Protein AF-A0A1F9ZLN5-F1 (afdb_monomer_lite)

Secondary structure (DSSP, 8-state):
--PPPPHHHHHHTTEE-B-HHHHHHHHHHHHHHHTSHHHHHHHTT---SS-TTHHHHHHHTTSSPEEHHHHHHHHHHHT--HHHHHTTB--GGG--HHHHHHHHHHTT-GGG--------

Foldseek 3Di:
DDDDDPPVVVQVVQFFQFQQQVQLVLLVLLCVVLVHLQSSLVQLPQDDPPCSNPVVLCNLQLVGTDRNSSLCSSCVVNVHDVVVRCVRTDDSVNRDLVSNCVSCVVSVNNVSRDDPPPPD

pLDDT: mean 88.35, std 17.62, range [33.0, 98.62]

Structure (mmCIF, N/CA/C/O backbone):
data_AF-A0A1F9ZLN5-F1
#
_entry.id   AF-A0A1F9ZLN5-F1
#
loop_
_atom_site.group_PDB
_atom_site.id
_atom_site.type_symbol
_atom_site.label_atom_id
_atom_site.label_alt_id
_atom_site.label_comp_id
_atom_site.label_asym_id
_atom_site.label_entity_id
_atom_site.label_seq_id
_atom_site.pdbx_PDB_ins_code
_atom_site.Cartn_x
_atom_site.Cartn_y
_atom_site.Cartn_z
_atom_site.occupancy
_atom_site.B_iso_or_equiv
_atom_site.auth_seq_id
_atom_site.auth_comp_id
_atom_site.auth_asym_id
_atom_site.auth_atom_id
_atom_site.pdbx_PDB_model_num
ATOM 1 N N . MET A 1 1 ? -6.169 -30.474 21.266 1.00 33.00 1 MET A N 1
ATOM 2 C CA . MET A 1 1 ? -4.753 -30.076 21.428 1.00 33.00 1 MET A CA 1
ATOM 3 C C . MET A 1 1 ? -4.156 -29.900 20.038 1.00 33.00 1 MET A C 1
ATOM 5 O O . MET A 1 1 ? -3.920 -30.896 19.371 1.00 33.00 1 MET A O 1
ATOM 9 N N . TYR A 1 2 ? -4.015 -28.665 19.550 1.00 37.28 2 TYR A N 1
ATOM 10 C CA . TYR A 1 2 ? -3.407 -28.403 18.240 1.00 37.28 2 TYR A CA 1
ATOM 11 C C . TYR A 1 2 ? -1.912 -28.148 18.433 1.00 37.28 2 TYR A C 1
ATOM 13 O O . TYR A 1 2 ? -1.519 -27.127 18.996 1.00 37.28 2 TYR A O 1
ATOM 21 N N . TYR A 1 3 ? -1.096 -29.112 18.009 1.00 44.56 3 TYR A N 1
ATOM 22 C CA . TYR A 1 3 ? 0.359 -29.006 18.003 1.00 44.56 3 TYR A CA 1
ATOM 23 C C . TYR A 1 3 ? 0.803 -27.837 17.118 1.00 44.56 3 TYR A C 1
ATOM 25 O O . TYR A 1 3 ? 0.334 -27.665 15.991 1.00 44.56 3 TYR A O 1
ATOM 33 N N . GLY A 1 4 ? 1.691 -27.013 17.674 1.00 51.41 4 GLY A N 1
ATOM 34 C CA . GLY A 1 4 ? 2.136 -25.754 17.100 1.00 51.41 4 GLY A CA 1
ATOM 35 C C . GLY A 1 4 ? 2.745 -25.905 15.711 1.00 51.41 4 GLY A C 1
ATOM 36 O O . GLY A 1 4 ? 3.830 -26.460 15.548 1.00 51.41 4 GLY A O 1
ATOM 37 N N . ARG A 1 5 ? 2.101 -25.284 14.716 1.00 44.72 5 ARG A N 1
ATOM 38 C CA . ARG A 1 5 ? 2.847 -24.762 13.568 1.00 44.72 5 ARG A CA 1
ATOM 39 C C . ARG A 1 5 ? 3.869 -23.756 14.109 1.00 44.72 5 ARG A C 1
ATOM 41 O O . ARG A 1 5 ? 3.489 -22.902 14.914 1.00 44.72 5 ARG A O 1
ATOM 48 N N . PRO A 1 6 ? 5.137 -23.796 13.671 1.00 48.94 6 PRO A N 1
ATOM 49 C CA . PRO A 1 6 ? 6.101 -22.776 14.056 1.00 48.94 6 PRO A CA 1
ATOM 50 C C . PRO A 1 6 ? 5.529 -21.393 13.715 1.00 48.94 6 PRO A C 1
ATOM 52 O O . PRO A 1 6 ? 5.024 -21.182 12.612 1.00 48.94 6 PRO A O 1
ATOM 55 N N . PHE A 1 7 ? 5.604 -20.446 14.655 1.00 50.69 7 PHE A N 1
ATOM 56 C CA . PHE A 1 7 ? 5.035 -19.088 14.554 1.00 50.69 7 PHE A CA 1
ATOM 57 C C . PHE A 1 7 ? 5.365 -18.372 13.225 1.00 50.69 7 PHE A C 1
ATOM 59 O O . PHE A 1 7 ? 4.597 -17.543 12.736 1.00 50.69 7 PHE A O 1
ATOM 66 N N . ARG A 1 8 ? 6.494 -18.724 12.592 1.00 45.75 8 ARG A N 1
ATOM 67 C CA . ARG A 1 8 ? 6.895 -18.249 11.258 1.00 45.75 8 ARG A CA 1
ATOM 68 C C . ARG A 1 8 ? 6.020 -18.778 10.112 1.00 45.75 8 ARG A C 1
ATOM 70 O O . ARG A 1 8 ? 5.687 -17.990 9.234 1.00 45.75 8 ARG A O 1
ATOM 77 N N . ALA A 1 9 ? 5.618 -20.050 10.131 1.00 43.81 9 ALA A N 1
ATOM 78 C CA . ALA A 1 9 ? 4.760 -20.651 9.104 1.00 43.81 9 ALA A CA 1
ATOM 79 C C . ALA A 1 9 ? 3.318 -20.118 9.185 1.00 43.81 9 ALA A C 1
ATOM 81 O O . ALA A 1 9 ? 2.708 -19.825 8.164 1.00 43.81 9 ALA A O 1
ATOM 82 N N . TYR A 1 10 ? 2.799 -19.884 10.398 1.00 47.47 10 TYR A N 1
ATOM 83 C CA . TYR A 1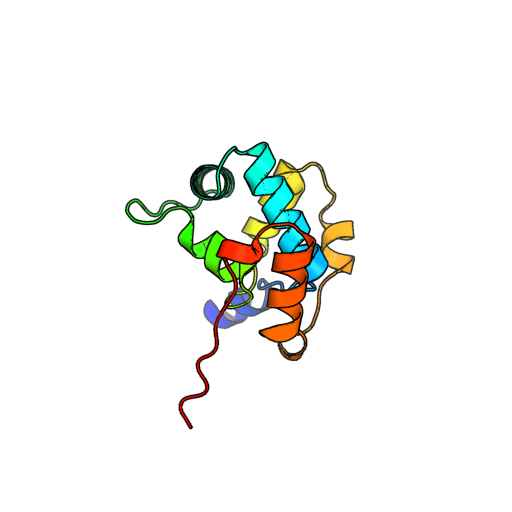 10 ? 1.469 -19.284 10.596 1.00 47.47 10 TYR A CA 1
ATOM 84 C C . TYR A 1 10 ? 1.399 -17.818 10.121 1.00 47.47 10 TYR A C 1
ATOM 86 O O . TYR A 1 10 ? 0.378 -17.362 9.615 1.00 47.47 10 TYR A O 1
ATOM 94 N N . ASN A 1 11 ? 2.503 -17.069 10.241 1.00 51.22 11 ASN A N 1
ATOM 95 C CA . ASN A 1 11 ? 2.601 -15.694 9.739 1.00 51.22 11 ASN A CA 1
ATOM 96 C C . ASN A 1 11 ? 2.836 -15.600 8.222 1.00 51.22 11 ASN A C 1
ATOM 98 O O . ASN A 1 11 ? 2.528 -14.562 7.638 1.00 51.22 11 ASN A O 1
ATOM 102 N N . GLN A 1 12 ? 3.387 -16.634 7.576 1.00 51.47 12 GLN A N 1
ATOM 103 C CA . GLN A 1 12 ? 3.554 -16.664 6.116 1.00 51.47 12 GLN A CA 1
ATOM 104 C C . GLN A 1 12 ? 2.205 -16.749 5.392 1.00 51.47 12 GLN A C 1
ATOM 106 O O . GLN A 1 12 ? 2.010 -16.015 4.427 1.00 51.47 12 GLN A O 1
ATOM 111 N N . ASP A 1 13 ? 1.246 -17.514 5.923 1.00 57.75 13 ASP A N 1
ATOM 112 C CA . ASP A 1 13 ? -0.120 -17.612 5.376 1.00 57.75 13 ASP A CA 1
ATOM 113 C C . ASP A 1 13 ? -0.928 -16.303 5.496 1.00 57.75 13 ASP A C 1
ATOM 115 O O . ASP A 1 13 ? -1.956 -16.134 4.841 1.00 57.75 13 ASP A O 1
ATOM 119 N N . ARG A 1 14 ? -0.449 -15.338 6.294 1.00 80.88 14 ARG A N 1
ATOM 120 C CA . ARG A 1 14 ? -1.067 -14.012 6.482 1.00 80.88 14 ARG A CA 1
ATOM 121 C C . ARG A 1 14 ? -0.347 -12.905 5.707 1.00 80.88 14 ARG A C 1
ATOM 123 O O . ARG A 1 14 ? -0.582 -11.729 5.976 1.00 80.88 14 ARG A O 1
ATOM 130 N N . ARG A 1 15 ? 0.556 -13.243 4.780 1.00 91.69 15 ARG A N 1
ATOM 131 C CA . ARG A 1 15 ? 1.208 -12.271 3.891 1.00 91.69 15 ARG A CA 1
ATOM 132 C C . ARG A 1 15 ? 0.450 -12.173 2.575 1.00 91.69 15 ARG A C 1
ATOM 134 O O . ARG A 1 15 ? 0.220 -13.178 1.910 1.00 91.69 15 ARG A O 1
ATOM 141 N N . VAL A 1 16 ? 0.091 -10.954 2.193 1.00 96.12 16 VAL A N 1
ATOM 142 C CA . VAL A 1 16 ? -0.704 -10.684 0.994 1.00 96.12 16 VAL A CA 1
ATOM 143 C C . VAL A 1 16 ? 0.110 -9.853 0.017 1.00 96.12 16 VAL A C 1
ATOM 145 O O . VAL A 1 16 ? 0.534 -8.737 0.322 1.00 96.12 16 VAL A O 1
ATOM 148 N N . TRP A 1 17 ? 0.319 -10.412 -1.170 1.00 97.50 17 TRP A N 1
ATOM 149 C CA . TRP A 1 17 ? 0.782 -9.671 -2.333 1.00 97.50 17 TRP A CA 1
ATOM 150 C C . TRP A 1 17 ? -0.431 -9.192 -3.117 1.00 97.50 17 TRP A C 1
ATOM 152 O O . TRP A 1 17 ? -1.341 -9.975 -3.379 1.00 97.50 17 TRP A O 1
ATOM 162 N N . LEU A 1 18 ? -0.425 -7.915 -3.481 1.00 98.12 18 LEU A N 1
ATOM 163 C CA . LEU A 1 18 ? -1.425 -7.305 -4.351 1.00 98.12 18 LEU A CA 1
ATOM 164 C C . LEU A 1 18 ? -0.769 -6.914 -5.671 1.00 98.12 18 LEU A C 1
ATOM 166 O O . LEU A 1 18 ? 0.413 -6.547 -5.680 1.00 98.12 18 LEU A O 1
ATOM 170 N N . GLU A 1 19 ? -1.537 -6.976 -6.756 1.00 98.44 19 GLU A N 1
ATOM 171 C CA . GLU A 1 19 ? -1.116 -6.501 -8.076 1.00 98.44 19 GLU A CA 1
ATOM 172 C C . GLU A 1 19 ? -0.514 -5.094 -8.008 1.00 98.44 19 GLU A C 1
ATOM 174 O O . GLU A 1 19 ? -1.017 -4.229 -7.293 1.00 98.44 19 GLU A O 1
ATOM 179 N N . SER A 1 20 ? 0.575 -4.853 -8.747 1.00 98.12 20 SER A N 1
ATOM 180 C CA . SER A 1 20 ? 1.376 -3.631 -8.595 1.00 98.12 20 SER A CA 1
ATOM 181 C C . SER A 1 20 ? 0.568 -2.345 -8.777 1.00 98.12 20 SER A C 1
ATOM 183 O O . SER A 1 20 ? 0.731 -1.427 -7.978 1.00 98.12 20 SER A O 1
ATOM 185 N N . THR A 1 21 ? -0.305 -2.270 -9.786 1.00 98.19 21 THR A N 1
ATOM 186 C CA . THR A 1 21 ? -1.130 -1.076 -10.035 1.00 98.19 21 THR A CA 1
ATOM 187 C C . THR A 1 21 ? -2.076 -0.807 -8.871 1.00 98.19 21 THR A C 1
ATOM 189 O O . THR A 1 21 ? -1.997 0.261 -8.271 1.00 98.19 21 THR A O 1
ATOM 192 N N . PHE A 1 22 ? -2.879 -1.801 -8.484 1.00 98.50 22 PHE A N 1
ATOM 193 C CA . PHE A 1 22 ? -3.828 -1.664 -7.381 1.00 98.50 22 PHE A CA 1
ATOM 194 C C . PHE A 1 22 ? -3.131 -1.401 -6.039 1.00 98.50 22 PHE A C 1
ATOM 196 O O . PHE A 1 22 ? -3.554 -0.549 -5.268 1.00 98.50 22 PHE A O 1
ATOM 203 N N . ARG A 1 23 ? -2.008 -2.075 -5.763 1.00 98.44 23 ARG A N 1
ATOM 204 C CA . ARG A 1 23 ? -1.197 -1.835 -4.560 1.00 98.44 23 ARG A CA 1
ATOM 205 C C . ARG A 1 23 ? -0.738 -0.383 -4.459 1.00 98.44 23 ARG A C 1
ATOM 207 O O . ARG A 1 23 ? -0.794 0.201 -3.379 1.00 98.44 23 ARG A O 1
ATOM 214 N N . VAL A 1 24 ? -0.202 0.155 -5.554 1.00 98.56 24 VAL A N 1
ATOM 215 C CA . VAL A 1 24 ? 0.317 1.525 -5.599 1.00 98.56 24 VAL A CA 1
ATOM 216 C C . VAL A 1 24 ? -0.819 2.524 -5.407 1.00 98.56 24 VAL A C 1
ATOM 218 O O . VAL A 1 24 ? -0.662 3.447 -4.613 1.00 98.56 24 VAL A O 1
ATOM 221 N N . GLU A 1 25 ? -1.951 2.310 -6.072 1.00 98.56 25 GLU A N 1
ATOM 222 C CA . GLU A 1 25 ? -3.163 3.120 -5.926 1.00 98.56 25 GLU A CA 1
ATOM 223 C C . GLU A 1 25 ? -3.693 3.109 -4.487 1.00 98.56 25 GLU A C 1
ATOM 225 O O . GLU A 1 25 ? -3.762 4.155 -3.852 1.00 98.56 25 GLU A O 1
ATOM 230 N N . LEU A 1 26 ? -3.922 1.926 -3.912 1.00 98.56 26 LEU A N 1
ATOM 231 C CA . LEU A 1 26 ? -4.429 1.770 -2.548 1.00 98.56 26 LEU A CA 1
ATOM 232 C C . LEU A 1 26 ? -3.536 2.471 -1.509 1.00 98.56 26 LEU A C 1
ATOM 234 O O . LEU A 1 26 ? -4.018 3.114 -0.576 1.00 98.56 26 LEU A O 1
ATOM 238 N N . ILE A 1 27 ? -2.211 2.355 -1.651 1.00 98.56 27 ILE A N 1
ATOM 239 C CA . ILE A 1 27 ? -1.273 3.034 -0.748 1.00 98.56 27 ILE A CA 1
ATOM 240 C C . ILE A 1 27 ? -1.261 4.543 -1.003 1.00 98.56 27 ILE A C 1
ATOM 242 O O . ILE A 1 27 ? -1.172 5.300 -0.037 1.00 98.56 27 ILE A O 1
ATOM 246 N N . LYS A 1 28 ? -1.344 4.991 -2.262 1.00 98.62 28 LYS A N 1
ATOM 247 C CA . LYS A 1 28 ? -1.438 6.414 -2.609 1.00 98.62 28 LYS A CA 1
ATOM 248 C C . LYS A 1 28 ? -2.653 7.048 -1.941 1.00 98.62 28 LYS A C 1
ATOM 250 O O . LYS A 1 28 ? -2.479 8.042 -1.244 1.00 98.62 28 LYS A O 1
ATOM 255 N N . ASP A 1 29 ? -3.822 6.434 -2.059 1.00 98.62 29 ASP A N 1
ATOM 256 C CA . ASP A 1 29 ? -5.056 6.943 -1.457 1.00 98.62 29 ASP A CA 1
ATOM 257 C C . ASP A 1 29 ? -4.933 7.007 0.073 1.00 98.62 29 ASP A C 1
ATOM 259 O O . ASP A 1 29 ? -5.322 7.989 0.708 1.00 98.62 29 ASP A O 1
ATOM 263 N N . GLY A 1 30 ? -4.286 6.003 0.679 1.00 98.56 30 GLY A N 1
ATOM 264 C CA . GLY A 1 30 ? -3.933 6.029 2.099 1.00 98.56 30 GLY A CA 1
ATOM 265 C C . GLY A 1 30 ? -3.003 7.189 2.470 1.00 98.56 30 GLY A C 1
ATOM 266 O O . GLY A 1 30 ? -3.199 7.836 3.500 1.00 98.56 30 GLY A O 1
ATOM 267 N N . ILE A 1 31 ? -1.982 7.463 1.651 1.00 98.50 31 ILE A N 1
ATOM 268 C CA . ILE A 1 31 ? -1.030 8.562 1.864 1.00 98.50 31 ILE A CA 1
ATOM 269 C C . ILE A 1 31 ? -1.744 9.906 1.745 1.00 98.50 31 ILE A C 1
ATOM 271 O O . ILE A 1 31 ? -1.512 10.775 2.584 1.00 98.50 31 ILE A O 1
ATOM 275 N N . GLU A 1 32 ? -2.595 10.069 0.735 1.00 98.50 32 GLU A N 1
ATOM 276 C CA . GLU A 1 32 ? -3.363 11.288 0.482 1.00 98.50 32 GLU A CA 1
ATOM 277 C C . GLU A 1 32 ? -4.339 11.557 1.628 1.00 98.50 32 GLU A C 1
ATOM 279 O O . GLU A 1 32 ? -4.319 12.649 2.196 1.00 98.50 32 GLU A O 1
ATOM 284 N N . LYS A 1 33 ? -5.091 10.539 2.068 1.00 98.56 33 LYS A N 1
ATOM 285 C CA . LYS A 1 33 ? -6.005 10.654 3.214 1.00 98.56 33 LYS A CA 1
ATOM 286 C C . LYS A 1 33 ? -5.279 10.990 4.520 1.00 98.56 33 LYS A C 1
ATOM 288 O O . LYS A 1 33 ? -5.752 11.819 5.293 1.00 98.56 33 LYS A O 1
ATOM 293 N N . ALA A 1 34 ? -4.117 10.385 4.770 1.00 98.12 34 ALA A N 1
ATOM 294 C CA . ALA A 1 34 ? -3.335 10.645 5.980 1.00 98.12 34 ALA A CA 1
ATOM 295 C C . ALA A 1 34 ? -2.476 11.927 5.898 1.00 98.12 34 ALA A C 1
ATOM 297 O O . ALA A 1 34 ? -1.940 12.390 6.910 1.00 98.12 34 ALA A O 1
ATOM 298 N N . GLY A 1 35 ? -2.277 12.476 4.698 1.00 98.00 35 GLY A N 1
ATOM 299 C CA . GLY A 1 35 ? -1.412 13.620 4.394 1.00 98.00 35 GLY A CA 1
ATOM 300 C C . GLY A 1 35 ? 0.090 13.311 4.301 1.00 98.00 35 GLY A C 1
ATOM 301 O O . GLY A 1 35 ? 0.873 14.195 3.967 1.00 98.00 35 GLY A O 1
ATOM 302 N N . SER A 1 36 ? 0.538 12.091 4.623 1.00 96.69 36 SER A N 1
ATOM 303 C CA . SER A 1 36 ? 1.913 11.624 4.364 1.00 96.69 36 SER A CA 1
ATOM 304 C C . SER A 1 36 ? 2.061 10.120 4.614 1.00 96.69 36 SER A C 1
ATOM 306 O O . SER A 1 36 ? 1.332 9.535 5.416 1.00 96.69 36 SER A O 1
ATOM 308 N N . ILE A 1 37 ? 3.099 9.505 4.038 1.00 97.12 37 ILE A N 1
ATOM 309 C CA . ILE A 1 37 ? 3.443 8.093 4.286 1.00 97.12 37 ILE A CA 1
ATOM 310 C C . ILE A 1 37 ? 3.757 7.793 5.759 1.00 97.12 37 ILE A C 1
ATOM 312 O O . ILE A 1 37 ? 3.461 6.707 6.256 1.00 97.12 37 ILE A O 1
ATOM 316 N N . ASN A 1 38 ? 4.321 8.762 6.486 1.00 96.69 38 ASN A N 1
ATOM 317 C CA . ASN A 1 38 ? 4.612 8.606 7.908 1.00 96.69 38 ASN A CA 1
ATOM 318 C C . ASN A 1 38 ? 3.333 8.622 8.746 1.00 96.69 38 ASN A C 1
ATOM 320 O O . ASN A 1 38 ? 3.206 7.796 9.648 1.00 96.69 38 ASN A O 1
ATOM 324 N N . ARG A 1 39 ? 2.390 9.526 8.447 1.00 97.38 39 ARG A N 1
ATOM 325 C CA . ARG A 1 39 ? 1.081 9.556 9.114 1.00 97.38 39 ARG A CA 1
ATOM 326 C C . ARG A 1 39 ? 0.281 8.298 8.800 1.00 97.38 39 ARG A C 1
ATOM 328 O O . ARG A 1 39 ? -0.163 7.649 9.737 1.00 97.38 39 ARG A O 1
ATOM 335 N N . LEU A 1 40 ? 0.238 7.866 7.537 1.00 98.25 40 LEU A N 1
ATOM 336 C CA . LEU A 1 40 ? -0.396 6.600 7.157 1.00 98.25 40 LEU A CA 1
ATOM 337 C C . LEU A 1 40 ? 0.170 5.429 7.967 1.00 98.25 40 LEU A C 1
ATOM 339 O O . LEU A 1 40 ? -0.569 4.626 8.527 1.00 98.25 40 LEU A O 1
ATOM 343 N N . ALA A 1 41 ? 1.493 5.338 8.093 1.00 97.25 41 ALA A N 1
ATOM 344 C CA . ALA A 1 41 ? 2.095 4.279 8.887 1.00 97.25 41 ALA A CA 1
ATOM 345 C C . ALA A 1 41 ? 1.675 4.333 10.370 1.00 97.25 41 ALA A C 1
ATOM 347 O O . ALA A 1 41 ? 1.507 3.281 10.988 1.00 97.25 41 ALA A O 1
ATOM 348 N N . ARG A 1 42 ? 1.468 5.527 10.947 1.00 96.62 42 ARG A N 1
ATOM 349 C CA . ARG A 1 42 ? 0.932 5.673 12.311 1.00 96.62 42 ARG A CA 1
ATOM 350 C C . ARG A 1 42 ? -0.511 5.186 12.412 1.00 96.62 42 ARG A C 1
ATOM 352 O O . ARG A 1 42 ? -0.774 4.400 13.319 1.00 96.62 42 ARG A O 1
ATOM 359 N N . GLU A 1 43 ? -1.374 5.552 11.465 1.00 97.31 43 GLU A N 1
ATOM 360 C CA . GLU A 1 43 ? -2.766 5.068 11.392 1.00 97.31 43 GLU A CA 1
ATOM 361 C C . GLU A 1 43 ? -2.824 3.536 11.323 1.00 97.31 43 GLU A C 1
ATOM 363 O O . GLU A 1 43 ? -3.550 2.871 12.062 1.00 97.31 43 GLU A O 1
ATOM 368 N N . LEU A 1 44 ? -1.936 2.933 10.531 1.00 96.12 44 LEU A N 1
ATOM 369 C CA . LEU A 1 44 ? -1.824 1.477 10.419 1.00 96.12 44 LEU A CA 1
ATOM 370 C C . LEU A 1 44 ? -1.133 0.826 11.634 1.00 96.12 44 LEU A C 1
ATOM 372 O O . LEU A 1 44 ? -0.993 -0.399 11.711 1.00 96.12 44 LEU A O 1
ATOM 376 N N . GLY A 1 45 ? -0.706 1.609 12.626 1.00 94.88 45 GLY A N 1
ATOM 377 C CA . GLY A 1 45 ? -0.118 1.138 13.876 1.00 94.88 45 GLY A CA 1
ATOM 378 C C . GLY A 1 45 ? 1.335 0.675 13.756 1.00 94.88 45 GLY A C 1
ATOM 379 O O . GLY A 1 45 ? 1.752 -0.215 14.502 1.00 94.88 45 GLY A O 1
ATOM 380 N N . TYR A 1 46 ? 2.109 1.217 12.813 1.00 93.94 46 TYR A N 1
ATOM 381 C CA . TYR A 1 46 ? 3.565 1.072 12.796 1.00 93.94 46 TYR A CA 1
ATOM 382 C C . TYR A 1 46 ? 4.196 2.022 13.827 1.00 93.94 46 TYR A C 1
ATOM 384 O O . TYR A 1 46 ? 3.957 3.232 13.852 1.00 93.94 46 TYR A O 1
ATOM 392 N N . ARG A 1 47 ? 5.024 1.461 14.717 1.00 89.44 47 ARG A N 1
ATOM 393 C CA . ARG A 1 47 ? 5.537 2.163 15.908 1.00 89.44 47 ARG A CA 1
ATOM 394 C C . ARG A 1 47 ? 7.007 2.576 15.829 1.00 89.44 47 ARG A C 1
ATOM 396 O O . ARG A 1 47 ? 7.511 3.132 16.798 1.00 89.44 47 ARG A O 1
ATOM 403 N N . SER A 1 48 ? 7.684 2.377 14.692 1.00 87.12 48 SER A N 1
ATOM 404 C CA . SER A 1 48 ? 9.081 2.814 14.527 1.00 87.12 48 SER A CA 1
ATOM 405 C C . SER A 1 48 ? 9.231 4.290 14.909 1.00 87.12 48 SER A C 1
ATOM 407 O O . SER A 1 48 ? 8.441 5.137 14.484 1.00 87.12 48 SER A O 1
ATOM 409 N N . ARG A 1 49 ? 10.206 4.593 15.770 1.00 83.69 49 ARG A N 1
ATOM 410 C CA . ARG A 1 49 ? 10.514 5.971 16.184 1.00 83.69 49 ARG A CA 1
ATOM 411 C C . ARG A 1 49 ? 11.399 6.684 15.163 1.00 83.69 49 ARG A C 1
ATOM 413 O O . ARG A 1 49 ? 11.320 7.898 15.062 1.00 83.69 49 ARG A O 1
ATOM 420 N N . ILE A 1 50 ? 12.187 5.921 14.404 1.00 86.19 50 ILE A N 1
ATOM 421 C CA . ILE A 1 50 ? 13.214 6.434 13.490 1.00 86.19 50 ILE A CA 1
ATOM 422 C C . ILE A 1 50 ? 12.654 6.577 12.066 1.00 86.19 50 ILE A C 1
ATOM 424 O O . ILE A 1 50 ? 12.779 7.631 11.453 1.00 86.19 50 ILE A O 1
ATOM 428 N N . HIS A 1 51 ? 11.961 5.551 11.555 1.00 87.38 51 HIS A N 1
ATOM 429 C CA . HIS A 1 51 ? 11.397 5.556 10.197 1.00 87.38 51 HIS A CA 1
ATOM 430 C C . HIS A 1 51 ? 9.978 4.968 10.173 1.00 87.38 51 HIS A C 1
ATOM 432 O O . HIS A 1 51 ? 9.802 3.792 9.841 1.00 87.38 51 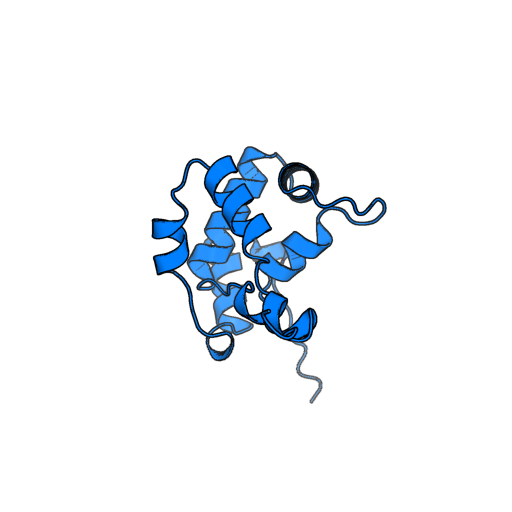HIS A O 1
ATOM 438 N N . PRO A 1 52 ? 8.949 5.756 10.534 1.00 86.75 52 PRO A N 1
ATOM 439 C CA . PRO A 1 52 ? 7.570 5.275 10.610 1.00 86.75 52 PRO A CA 1
ATOM 440 C C . PRO A 1 52 ? 7.064 4.729 9.268 1.00 86.75 52 PRO A C 1
ATOM 442 O O . PRO A 1 52 ? 6.517 3.633 9.231 1.00 86.75 52 PRO A O 1
ATOM 445 N N . GLY A 1 53 ? 7.318 5.442 8.165 1.00 95.12 53 GLY A N 1
ATOM 446 C CA . GLY A 1 53 ? 6.868 5.079 6.818 1.00 95.12 53 GLY A CA 1
ATOM 447 C C . GLY A 1 53 ? 7.665 3.978 6.112 1.00 95.12 53 GLY A C 1
ATOM 448 O O . GLY A 1 53 ? 7.306 3.613 4.995 1.00 95.12 53 GLY A O 1
ATOM 449 N N . TRP A 1 54 ? 8.733 3.433 6.712 1.00 95.81 54 TRP A N 1
ATOM 450 C CA . TRP A 1 54 ? 9.633 2.507 6.007 1.00 95.81 54 TRP A CA 1
ATOM 451 C C . TRP A 1 54 ? 8.926 1.237 5.531 1.00 95.81 54 TRP A C 1
ATOM 453 O O . TRP A 1 54 ? 9.044 0.875 4.365 1.00 95.81 54 TRP A O 1
ATOM 463 N N . SER A 1 55 ? 8.145 0.588 6.398 1.00 95.31 55 SER A N 1
ATOM 464 C CA . SER A 1 55 ? 7.408 -0.625 6.024 1.00 95.31 55 SER A CA 1
ATOM 465 C C . SER A 1 55 ? 6.403 -0.366 4.903 1.00 95.31 55 SER A C 1
ATOM 467 O O . SER A 1 55 ? 6.321 -1.157 3.973 1.00 95.31 55 SER A O 1
ATOM 469 N N . ILE A 1 56 ? 5.691 0.765 4.943 1.00 97.69 56 ILE A N 1
ATOM 470 C CA . ILE A 1 56 ? 4.765 1.149 3.870 1.00 97.69 56 ILE A CA 1
ATOM 471 C C . ILE A 1 56 ? 5.519 1.380 2.566 1.00 97.69 56 ILE A C 1
ATOM 473 O O . ILE A 1 56 ? 5.080 0.906 1.526 1.00 97.69 56 ILE A O 1
ATOM 477 N N . ARG A 1 57 ? 6.687 2.032 2.618 1.00 97.44 57 ARG A N 1
ATOM 478 C CA . ARG A 1 57 ? 7.534 2.224 1.438 1.00 97.44 57 ARG A CA 1
ATOM 479 C C . ARG A 1 57 ? 7.965 0.887 0.837 1.00 97.44 57 ARG A C 1
ATOM 481 O O . ARG A 1 57 ? 7.864 0.730 -0.369 1.00 97.44 57 ARG A O 1
ATOM 488 N N . GLN A 1 58 ? 8.416 -0.065 1.653 1.00 97.06 58 GLN A N 1
ATOM 489 C CA . GLN A 1 58 ? 8.829 -1.392 1.178 1.00 97.06 58 GLN A CA 1
ATOM 490 C C . GLN A 1 58 ? 7.677 -2.147 0.504 1.00 97.06 58 GLN A C 1
ATOM 492 O O . GLN A 1 58 ? 7.884 -2.798 -0.518 1.00 97.06 58 GLN A O 1
ATOM 497 N N . ILE A 1 59 ? 6.458 -2.013 1.033 1.00 97.94 59 ILE A N 1
ATOM 498 C CA . ILE A 1 59 ? 5.263 -2.585 0.407 1.00 97.94 59 ILE A CA 1
ATOM 499 C C . ILE A 1 59 ? 4.937 -1.856 -0.901 1.00 97.94 59 ILE A C 1
ATOM 501 O O . ILE A 1 59 ? 4.748 -2.501 -1.928 1.00 97.94 59 ILE A O 1
ATOM 505 N N . LEU A 1 60 ? 4.937 -0.520 -0.896 1.00 98.31 60 LEU A N 1
ATOM 506 C CA . LEU A 1 60 ? 4.695 0.319 -2.073 1.00 98.31 60 LEU A CA 1
ATOM 507 C C . LEU A 1 60 ? 5.601 -0.089 -3.240 1.00 98.31 60 LEU A C 1
ATOM 509 O O . LEU A 1 60 ? 5.116 -0.373 -4.339 1.00 98.31 60 LEU A O 1
ATOM 513 N N . VAL A 1 61 ? 6.902 -0.208 -2.971 1.00 97.06 61 VAL A N 1
ATOM 514 C CA . VAL A 1 61 ? 7.906 -0.564 -3.978 1.00 97.06 61 VAL A CA 1
ATOM 515 C C . VAL A 1 61 ? 8.003 -2.071 -4.257 1.00 97.06 61 VAL A C 1
ATOM 517 O O . VAL A 1 61 ? 8.859 -2.495 -5.023 1.00 97.06 61 VAL A O 1
ATOM 520 N N . GLY A 1 62 ? 7.108 -2.890 -3.697 1.00 96.19 62 GLY A N 1
ATOM 521 C CA . GLY A 1 62 ? 7.008 -4.314 -4.031 1.00 96.19 62 GLY A CA 1
ATOM 522 C C . GLY A 1 62 ? 8.134 -5.191 -3.484 1.00 96.19 62 GLY A C 1
ATOM 523 O O . GLY A 1 62 ? 8.288 -6.318 -3.939 1.00 96.19 62 GLY A O 1
ATOM 524 N N . GLU A 1 63 ? 8.894 -4.705 -2.504 1.00 95.94 63 GLU A N 1
ATOM 525 C CA . GLU A 1 63 ? 9.952 -5.466 -1.825 1.00 95.94 63 GLU A CA 1
ATOM 526 C C . GLU A 1 63 ? 9.388 -6.325 -0.680 1.00 95.94 63 GLU A C 1
ATOM 528 O O . GLU A 1 63 ? 9.993 -7.313 -0.261 1.00 95.94 63 GLU A O 1
ATOM 533 N N . GLN A 1 64 ? 8.208 -5.969 -0.157 1.00 95.44 64 GLN A N 1
ATOM 534 C CA . GLN A 1 64 ? 7.532 -6.715 0.906 1.00 95.44 64 GLN A CA 1
ATOM 535 C C . GLN A 1 64 ? 6.027 -6.871 0.643 1.00 95.44 64 GLN A C 1
ATOM 537 O O . GLN A 1 64 ? 5.392 -5.949 0.133 1.00 95.44 64 GLN A O 1
ATOM 542 N N . PRO A 1 65 ? 5.420 -8.001 1.050 1.00 96.75 65 PRO A N 1
ATOM 543 C CA . PRO A 1 65 ? 3.970 -8.135 1.072 1.00 96.75 65 PRO A CA 1
ATOM 544 C C . PRO A 1 65 ? 3.365 -7.368 2.249 1.00 96.75 65 PRO A C 1
ATOM 546 O O . PRO A 1 65 ? 4.029 -7.106 3.258 1.00 96.75 65 PRO A O 1
ATOM 549 N N . PHE A 1 66 ? 2.060 -7.115 2.183 1.00 96.62 66 PHE A N 1
ATOM 550 C CA . PHE A 1 66 ? 1.316 -6.675 3.356 1.00 96.62 66 PHE A CA 1
ATOM 551 C C . PHE A 1 66 ? 1.227 -7.795 4.397 1.00 96.62 66 PHE A C 1
ATOM 553 O O . PHE A 1 66 ? 0.868 -8.925 4.056 1.00 96.62 66 PHE A O 1
ATOM 560 N N . PRO A 1 67 ? 1.434 -7.500 5.689 1.00 95.38 67 PRO A N 1
ATOM 561 C CA . PRO A 1 67 ? 0.801 -8.277 6.745 1.00 95.38 67 PRO A CA 1
ATOM 562 C C . PRO A 1 67 ? -0.721 -8.091 6.656 1.00 95.38 67 PRO A C 1
ATOM 564 O O . PRO A 1 67 ? -1.187 -6.953 6.615 1.00 95.38 67 PRO A O 1
ATOM 567 N N . PHE A 1 68 ? -1.495 -9.178 6.667 1.00 94.75 68 PHE A N 1
ATOM 568 C CA . PHE A 1 68 ? -2.953 -9.141 6.484 1.00 94.75 68 PHE A CA 1
ATOM 569 C C . PHE A 1 68 ? -3.648 -8.164 7.438 1.00 94.75 68 PHE A C 1
ATOM 571 O O . PHE A 1 68 ? -4.465 -7.364 7.009 1.00 94.75 68 PHE A O 1
ATOM 578 N N . GLU A 1 69 ? -3.258 -8.137 8.715 1.00 94.38 69 GLU A N 1
ATOM 579 C CA . GLU A 1 69 ? -3.831 -7.207 9.701 1.00 94.38 69 GLU A CA 1
ATOM 580 C C . GLU A 1 69 ? -3.606 -5.730 9.347 1.00 94.38 69 GLU A C 1
ATOM 582 O O . GLU A 1 69 ? -4.404 -4.872 9.711 1.00 94.38 69 GLU A O 1
ATOM 587 N N . LYS A 1 70 ? -2.509 -5.412 8.653 1.00 96.38 70 LYS A N 1
ATOM 588 C CA . LYS A 1 70 ? -2.221 -4.050 8.190 1.00 96.38 70 LYS A CA 1
ATOM 589 C C . LYS A 1 70 ? -3.008 -3.721 6.930 1.00 96.38 70 LYS A C 1
ATOM 591 O O . LYS A 1 70 ? -3.436 -2.582 6.788 1.00 96.38 70 LYS A O 1
ATOM 596 N N . LEU A 1 71 ? -3.215 -4.709 6.060 1.00 97.25 71 LEU A N 1
ATOM 597 C CA . LEU A 1 71 ? -4.065 -4.557 4.886 1.00 97.25 71 LEU A CA 1
ATOM 598 C C . LEU A 1 71 ? -5.531 -4.356 5.275 1.00 97.25 71 LEU A C 1
ATOM 600 O O . LEU A 1 71 ? -6.154 -3.439 4.760 1.00 97.25 71 LEU A O 1
ATOM 604 N N . LEU A 1 72 ? -6.037 -5.137 6.233 1.00 96.44 72 LEU A N 1
ATOM 605 C CA . LEU A 1 72 ? -7.378 -4.973 6.795 1.00 96.44 72 LEU A CA 1
ATOM 606 C C . LEU A 1 72 ? -7.556 -3.569 7.385 1.00 96.44 72 LEU A C 1
ATOM 608 O O . LEU A 1 72 ? -8.474 -2.859 7.008 1.00 96.44 72 LEU A O 1
ATOM 612 N N . LYS A 1 73 ? -6.605 -3.105 8.205 1.00 97.38 73 LYS A N 1
ATOM 613 C CA . LYS A 1 73 ? -6.644 -1.731 8.730 1.00 97.38 73 LYS A CA 1
ATOM 614 C C . LYS A 1 73 ? -6.620 -0.660 7.645 1.00 97.38 73 LYS A C 1
ATOM 616 O O . LYS A 1 73 ? -7.257 0.367 7.820 1.00 97.38 73 LYS A O 1
ATOM 621 N N . LEU A 1 74 ? -5.861 -0.858 6.567 1.00 98.38 74 LEU A N 1
ATOM 622 C CA . LEU A 1 74 ? -5.820 0.088 5.449 1.00 98.38 74 LEU A CA 1
ATOM 623 C C . LEU A 1 74 ? -7.153 0.116 4.696 1.00 98.38 74 LEU A C 1
ATOM 625 O O . LEU A 1 74 ? -7.653 1.192 4.390 1.00 98.38 74 LEU A O 1
ATOM 629 N N . SER A 1 75 ? -7.719 -1.061 4.447 1.00 97.69 75 SER A N 1
ATOM 630 C CA . SER A 1 75 ? -9.043 -1.269 3.861 1.00 97.69 75 SER A CA 1
ATOM 631 C C . SER A 1 75 ? -10.129 -0.558 4.680 1.00 97.69 75 SER A C 1
ATOM 633 O O . SER A 1 75 ? -10.807 0.321 4.148 1.00 97.69 75 SER A O 1
ATOM 635 N N . ASP A 1 76 ? -10.188 -0.806 5.990 1.00 97.50 76 ASP A N 1
ATOM 636 C CA . ASP A 1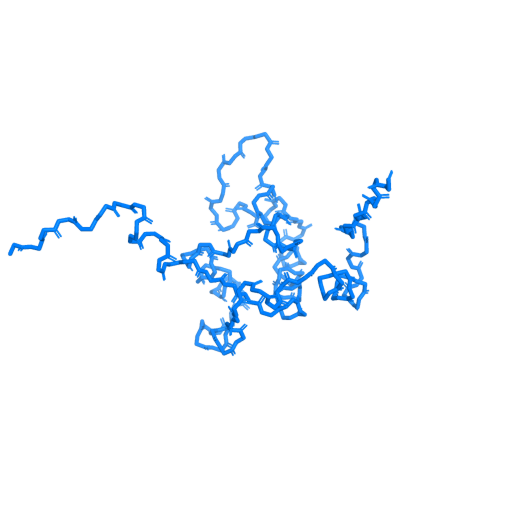 76 ? -11.108 -0.129 6.913 1.00 97.50 76 ASP A CA 1
ATOM 637 C C . ASP A 1 76 ? -10.870 1.387 6.943 1.00 97.50 76 ASP A C 1
ATOM 639 O O . ASP A 1 76 ? -11.807 2.180 6.854 1.00 97.50 76 ASP A O 1
ATOM 643 N N . TYR A 1 77 ? -9.603 1.809 7.027 1.00 98.31 77 TYR A N 1
ATOM 644 C CA . TYR A 1 77 ? -9.226 3.222 7.053 1.00 98.31 77 TYR A CA 1
ATOM 645 C C . TYR A 1 77 ? -9.676 3.958 5.793 1.00 98.31 77 TYR A C 1
ATOM 647 O O . TYR A 1 77 ? -10.053 5.125 5.878 1.00 98.31 77 TYR A O 1
ATOM 655 N N . LEU A 1 78 ? -9.661 3.307 4.631 1.00 98.00 78 LEU A N 1
ATOM 656 C CA . LEU A 1 78 ? -10.123 3.873 3.364 1.00 98.00 78 LEU A CA 1
ATOM 657 C C . LEU A 1 78 ? -11.630 3.698 3.132 1.00 98.00 78 LEU A C 1
ATOM 659 O O . LEU A 1 78 ? -12.176 4.383 2.272 1.00 98.00 78 LEU A O 1
ATOM 663 N N . GLY A 1 79 ? -12.310 2.861 3.919 1.00 96.31 79 GLY A N 1
ATOM 664 C CA . GLY A 1 79 ? -13.717 2.514 3.709 1.00 96.31 79 GLY A CA 1
ATOM 665 C C . GLY A 1 79 ? -13.931 1.597 2.502 1.00 96.31 79 GLY A C 1
ATOM 666 O O . GLY A 1 79 ? -14.999 1.623 1.898 1.00 96.31 79 GLY A O 1
ATOM 667 N N . PHE A 1 80 ? -12.914 0.820 2.125 1.00 92.94 80 PHE A N 1
ATOM 668 C CA . PHE A 1 80 ? -12.945 -0.075 0.971 1.00 92.94 80 PHE A CA 1
ATOM 669 C C . PHE A 1 80 ? -12.965 -1.533 1.458 1.00 92.94 80 PHE A C 1
ATOM 671 O O . PHE A 1 80 ? -12.004 -1.909 2.126 1.00 92.94 80 PHE A O 1
ATOM 678 N N . PRO A 1 81 ? -14.000 -2.354 1.182 1.00 94.88 81 PRO A N 1
ATOM 679 C CA . PRO A 1 81 ? -14.144 -3.695 1.762 1.00 94.88 81 PRO A CA 1
ATOM 680 C C . PRO A 1 81 ? -12.942 -4.612 1.516 1.00 94.88 81 PRO A C 1
ATOM 682 O O . PRO A 1 81 ? -12.387 -4.655 0.414 1.00 94.88 81 PRO A O 1
ATOM 685 N N . ILE A 1 82 ? -12.544 -5.382 2.533 1.00 95.19 82 ILE A N 1
ATOM 686 C CA . ILE A 1 82 ? -11.360 -6.246 2.440 1.00 95.19 82 ILE A CA 1
ATOM 687 C C . ILE A 1 82 ? -11.543 -7.338 1.383 1.00 95.19 82 ILE A C 1
ATOM 689 O O . ILE A 1 82 ? -10.586 -7.720 0.716 1.00 95.19 82 ILE A O 1
ATOM 693 N N . GLU A 1 83 ? -12.767 -7.809 1.168 1.00 94.75 83 GLU A N 1
ATOM 694 C CA . GLU A 1 83 ? -13.109 -8.799 0.149 1.00 94.75 83 GLU A CA 1
ATOM 695 C C . GLU A 1 83 ? -12.771 -8.290 -1.254 1.00 94.75 83 GLU A C 1
ATOM 697 O O . GLU A 1 83 ? -12.222 -9.039 -2.064 1.00 94.75 83 GLU A O 1
ATOM 702 N N . ASP A 1 84 ? -13.027 -7.008 -1.524 1.00 96.44 84 ASP A N 1
ATOM 703 C CA . ASP A 1 84 ? -12.749 -6.382 -2.816 1.00 96.44 84 ASP A CA 1
ATOM 704 C C . ASP A 1 84 ? -11.252 -6.139 -3.012 1.00 96.44 84 ASP A C 1
ATOM 706 O O . ASP A 1 84 ? -10.722 -6.427 -4.085 1.00 96.44 84 ASP A O 1
ATOM 710 N N . VAL A 1 85 ? -10.533 -5.737 -1.958 1.00 96.94 85 VAL A N 1
ATOM 711 C CA . VAL A 1 85 ? -9.057 -5.688 -1.961 1.00 96.94 85 VAL A CA 1
ATOM 712 C C . VAL A 1 85 ? -8.470 -7.056 -2.310 1.00 96.94 85 VAL A C 1
ATOM 714 O O . VAL A 1 85 ? -7.540 -7.161 -3.112 1.00 96.94 85 VAL A O 1
ATOM 717 N N . MET A 1 86 ? -9.004 -8.120 -1.710 1.00 96.81 86 MET A N 1
ATOM 718 C CA . MET A 1 86 ? -8.474 -9.474 -1.860 1.00 96.81 86 MET A CA 1
ATOM 719 C C . MET A 1 86 ? -8.685 -10.057 -3.263 1.00 96.81 86 MET A C 1
ATOM 721 O O . MET A 1 86 ? -7.962 -10.988 -3.624 1.00 96.81 86 MET A O 1
ATOM 725 N N . ARG A 1 87 ? -9.573 -9.485 -4.091 1.00 97.25 87 ARG A N 1
ATOM 726 C CA . ARG A 1 87 ? -9.696 -9.845 -5.519 1.00 97.25 87 ARG A CA 1
ATOM 727 C C . ARG A 1 87 ? -8.429 -9.534 -6.318 1.00 97.25 87 ARG A C 1
ATOM 729 O O . ARG A 1 87 ? -8.163 -10.207 -7.306 1.00 97.25 87 ARG A O 1
ATOM 736 N N . TYR A 1 88 ? -7.627 -8.573 -5.860 1.00 98.06 88 TYR A N 1
ATOM 737 C CA . TYR A 1 88 ? -6.347 -8.194 -6.467 1.00 98.06 88 TYR A CA 1
ATOM 738 C C . TYR A 1 88 ? -5.153 -8.944 -5.865 1.00 98.06 88 TYR A C 1
ATOM 740 O O . TYR A 1 88 ? -3.995 -8.580 -6.104 1.00 98.06 88 TYR A O 1
ATOM 748 N N . ARG A 1 89 ? -5.399 -9.974 -5.044 1.00 97.06 89 ARG A N 1
ATOM 749 C CA . ARG A 1 89 ? -4.331 -10.832 -4.530 1.00 97.06 89 ARG A CA 1
ATOM 750 C C . ARG A 1 89 ? -3.630 -11.530 -5.691 1.00 97.06 89 ARG A C 1
ATOM 752 O O . ARG A 1 89 ? -4.267 -12.090 -6.575 1.00 97.06 89 ARG A O 1
ATOM 759 N N . THR A 1 90 ? -2.304 -11.548 -5.648 1.00 97.00 90 THR A N 1
ATOM 760 C CA . THR A 1 90 ? -1.483 -12.129 -6.712 1.00 97.00 90 THR A CA 1
ATOM 761 C C . THR A 1 90 ? -0.314 -12.939 -6.158 1.00 97.00 90 THR A C 1
ATOM 763 O O . THR A 1 90 ? -0.056 -12.942 -4.952 1.00 97.00 90 THR A O 1
ATOM 766 N N . ASP A 1 91 ? 0.382 -13.651 -7.042 1.00 95.38 91 ASP A N 1
ATOM 767 C CA . ASP A 1 91 ? 1.600 -14.385 -6.703 1.00 95.38 91 ASP A CA 1
ATOM 768 C C . ASP A 1 91 ? 2.812 -13.430 -6.661 1.00 95.38 91 ASP A C 1
ATOM 770 O O . ASP A 1 91 ? 2.924 -12.563 -7.539 1.00 95.38 91 ASP A O 1
ATOM 774 N N . PRO A 1 92 ? 3.741 -13.563 -5.691 1.00 94.94 92 PRO A N 1
ATOM 775 C CA . PRO A 1 92 ? 4.958 -12.749 -5.633 1.00 94.94 92 PRO A CA 1
ATOM 776 C C . PRO A 1 92 ? 5.743 -12.692 -6.947 1.00 94.94 92 PRO A C 1
ATOM 778 O O . PRO A 1 92 ? 6.312 -11.648 -7.254 1.00 94.94 92 PRO A O 1
ATOM 781 N N . VAL A 1 93 ? 5.765 -13.766 -7.745 1.00 95.75 93 VAL A N 1
ATOM 782 C CA . VAL A 1 93 ? 6.541 -13.823 -8.996 1.00 95.75 93 VAL A CA 1
ATOM 783 C C . VAL A 1 93 ? 6.049 -12.815 -10.042 1.00 95.75 93 VAL A C 1
ATOM 785 O O . VAL A 1 93 ? 6.800 -12.427 -10.936 1.00 95.75 93 VAL A O 1
ATOM 788 N N . ARG A 1 94 ? 4.795 -12.353 -9.925 1.00 95.75 94 ARG A N 1
ATOM 789 C CA . ARG A 1 94 ? 4.199 -11.326 -10.797 1.00 95.75 94 ARG A CA 1
ATOM 790 C C . ARG A 1 94 ? 4.581 -9.900 -10.382 1.00 95.75 94 ARG A C 1
ATOM 792 O O . ARG A 1 94 ? 4.389 -8.955 -11.152 1.00 95.75 94 ARG A O 1
ATOM 799 N N . ILE A 1 95 ? 5.144 -9.723 -9.186 1.00 95.94 95 ILE A N 1
ATOM 800 C CA . ILE A 1 95 ? 5.621 -8.429 -8.700 1.00 95.94 95 ILE A CA 1
ATOM 801 C C . ILE A 1 95 ? 7.057 -8.229 -9.172 1.00 95.94 95 ILE A C 1
ATOM 803 O O . ILE A 1 95 ? 8.015 -8.731 -8.592 1.00 95.94 95 ILE A O 1
ATOM 807 N N . THR A 1 96 ? 7.209 -7.473 -10.256 1.00 95.62 96 THR A N 1
ATOM 808 C CA . THR A 1 96 ? 8.514 -7.166 -10.843 1.00 95.62 96 THR A CA 1
ATOM 809 C C . THR A 1 96 ? 8.871 -5.702 -10.622 1.00 95.62 96 THR A C 1
ATOM 811 O O . THR A 1 96 ? 8.006 -4.856 -10.370 1.00 95.62 96 THR A O 1
ATOM 814 N N . ALA A 1 97 ? 10.159 -5.379 -10.765 1.00 94.25 97 ALA A N 1
ATOM 815 C CA . ALA A 1 97 ? 10.604 -3.990 -10.769 1.00 94.25 97 ALA A CA 1
ATOM 816 C C . ALA A 1 97 ? 9.941 -3.201 -11.909 1.00 94.25 97 ALA A C 1
ATOM 818 O O . ALA A 1 97 ? 9.527 -2.072 -11.685 1.00 94.25 97 ALA A O 1
ATOM 819 N N . SER A 1 98 ? 9.772 -3.806 -13.094 1.00 95.31 98 SER A N 1
ATOM 820 C CA . SER A 1 98 ? 9.101 -3.155 -14.229 1.00 95.31 98 SER A CA 1
ATOM 821 C C . SER A 1 98 ? 7.644 -2.838 -13.905 1.00 95.31 98 SER A C 1
ATOM 823 O O . SER A 1 98 ? 7.264 -1.673 -13.924 1.00 95.31 98 SER A O 1
ATOM 825 N N . SER A 1 99 ? 6.854 -3.844 -13.506 1.00 96.06 99 SER A N 1
ATOM 826 C CA . SER A 1 99 ? 5.427 -3.646 -13.214 1.00 96.06 99 SER A CA 1
ATOM 827 C C . SER A 1 99 ? 5.200 -2.664 -12.064 1.00 96.06 99 SER A C 1
ATOM 829 O O . SER A 1 99 ? 4.257 -1.876 -12.092 1.00 96.06 99 SER A O 1
ATOM 831 N N . THR A 1 100 ? 6.077 -2.672 -11.058 1.00 97.31 100 THR A N 1
ATOM 832 C CA . THR A 1 100 ? 6.028 -1.705 -9.955 1.00 97.31 100 THR A CA 1
ATOM 833 C C . THR A 1 100 ? 6.390 -0.295 -10.416 1.00 97.31 100 THR A C 1
ATOM 835 O O . THR A 1 100 ? 5.689 0.654 -10.080 1.00 97.31 100 THR A O 1
ATOM 838 N N . ASN A 1 101 ? 7.447 -0.139 -11.209 1.00 96.81 101 ASN A N 1
ATOM 839 C CA . ASN A 1 101 ? 7.884 1.156 -11.718 1.00 96.81 101 ASN A CA 1
ATOM 840 C C . ASN A 1 101 ? 6.855 1.798 -12.658 1.00 96.81 101 ASN A C 1
ATOM 842 O O . ASN A 1 101 ? 6.616 3.002 -12.563 1.00 96.81 101 ASN A O 1
ATOM 846 N N . ASP A 1 102 ? 6.214 1.006 -13.515 1.00 97.06 102 ASP A N 1
ATOM 847 C CA . ASP A 1 102 ? 5.150 1.484 -14.400 1.00 97.06 102 ASP A CA 1
ATOM 848 C C . ASP A 1 102 ? 3.923 1.936 -13.598 1.00 97.06 102 ASP A C 1
ATOM 850 O O . ASP A 1 102 ? 3.391 3.021 -13.842 1.00 97.06 102 ASP A O 1
ATOM 854 N N . ALA A 1 103 ? 3.533 1.177 -12.566 1.00 98.00 103 ALA A N 1
ATOM 855 C CA . ALA A 1 103 ? 2.483 1.581 -11.633 1.00 98.00 103 ALA A CA 1
ATOM 856 C C . ALA A 1 103 ? 2.834 2.884 -10.889 1.00 98.00 103 ALA A C 1
ATOM 858 O O . ALA A 1 103 ? 2.024 3.808 -10.845 1.00 98.00 103 ALA A O 1
ATOM 859 N N . LEU A 1 104 ? 4.053 3.005 -10.355 1.00 98.06 104 LEU A N 1
ATOM 860 C CA . LEU A 1 104 ? 4.507 4.220 -9.669 1.00 98.06 104 LEU A CA 1
ATOM 861 C C . LEU A 1 104 ? 4.440 5.450 -10.580 1.00 98.06 104 LEU A C 1
ATOM 863 O O . LEU A 1 104 ? 3.962 6.495 -10.146 1.00 98.06 104 LEU A O 1
ATOM 867 N N . ARG A 1 105 ? 4.863 5.338 -11.845 1.00 96.94 105 ARG A N 1
ATOM 868 C CA . ARG A 1 105 ? 4.750 6.438 -12.818 1.00 96.94 105 ARG A CA 1
ATOM 869 C C . ARG A 1 105 ? 3.296 6.792 -13.110 1.00 96.94 105 ARG A C 1
ATOM 871 O O . ARG A 1 105 ? 2.951 7.968 -13.049 1.00 96.94 105 ARG A O 1
ATOM 878 N N . LYS A 1 106 ? 2.450 5.787 -13.371 1.00 97.44 106 LYS A N 1
ATOM 879 C CA . LYS A 1 106 ? 1.020 5.973 -13.666 1.00 97.44 106 LYS A CA 1
ATOM 880 C C . LYS A 1 106 ? 0.302 6.764 -12.569 1.00 97.44 106 LYS A C 1
ATOM 882 O O . LYS A 1 106 ? -0.536 7.602 -12.876 1.00 97.44 106 LYS A O 1
ATOM 887 N N . HIS A 1 107 ? 0.655 6.526 -11.307 1.00 97.44 107 HIS A N 1
ATOM 888 C CA . HIS A 1 107 ? 0.036 7.182 -10.153 1.00 97.44 107 HIS A CA 1
ATOM 889 C C . HIS A 1 107 ? 0.821 8.407 -9.639 1.00 97.44 107 HIS A C 1
ATOM 891 O O . HIS A 1 107 ? 0.561 8.878 -8.535 1.00 97.44 107 HIS A O 1
ATOM 897 N N . GLY A 1 108 ? 1.785 8.934 -10.405 1.00 96.38 108 GLY A N 1
ATOM 898 C CA . GLY A 1 108 ? 2.533 10.148 -10.042 1.00 96.38 108 GLY A CA 1
ATOM 899 C C . GLY A 1 108 ? 3.549 9.974 -8.902 1.00 96.38 108 GLY A C 1
ATOM 900 O O . GLY A 1 108 ? 4.113 10.950 -8.420 1.00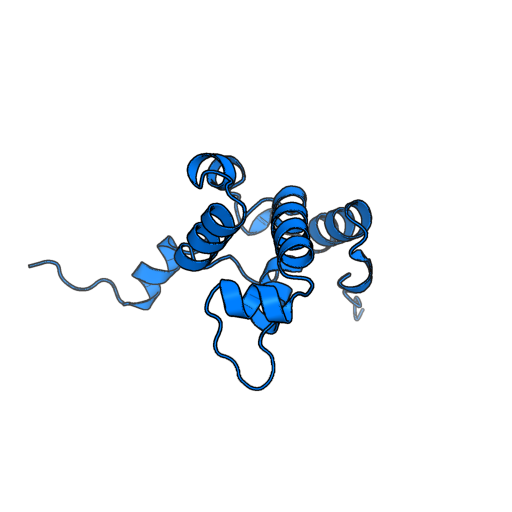 96.38 108 GLY A O 1
ATOM 901 N N . LEU A 1 109 ? 3.840 8.738 -8.494 1.00 96.06 109 LEU A N 1
ATOM 902 C CA . LEU A 1 109 ? 4.766 8.371 -7.416 1.00 96.06 109 LEU A CA 1
ATOM 903 C C . LEU A 1 109 ? 6.167 7.999 -7.939 1.00 96.06 109 LEU A C 1
ATOM 905 O O . LEU A 1 109 ? 6.879 7.184 -7.349 1.00 96.06 109 LEU A O 1
ATOM 909 N N . TRP A 1 110 ? 6.586 8.609 -9.049 1.00 91.75 110 TRP A N 1
ATOM 910 C CA . TRP A 1 110 ? 7.856 8.332 -9.734 1.00 91.75 110 TRP A CA 1
ATOM 911 C C . TRP A 1 110 ? 9.095 8.544 -8.850 1.00 91.75 110 TRP A C 1
ATOM 913 O O . TRP A 1 110 ? 10.123 7.918 -9.083 1.00 91.75 110 TRP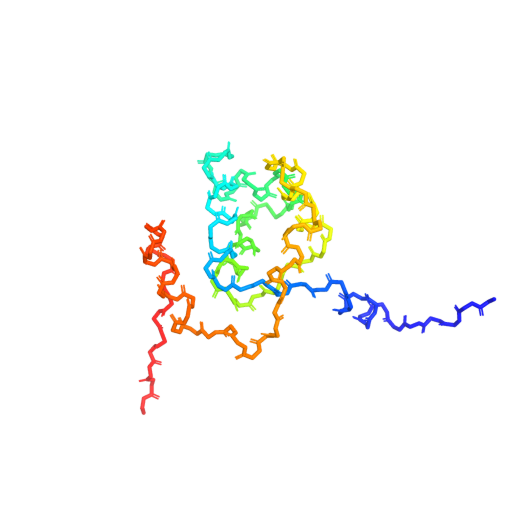 A O 1
ATOM 923 N N . CYS A 1 111 ? 9.017 9.369 -7.804 1.00 91.75 111 CYS A N 1
ATOM 924 C CA . CYS A 1 111 ? 10.126 9.576 -6.868 1.00 91.75 111 CYS A CA 1
ATOM 925 C C . CYS A 1 111 ? 10.459 8.326 -6.026 1.00 91.75 111 CYS A C 1
ATOM 927 O O . CYS A 1 111 ? 11.541 8.243 -5.447 1.00 91.75 111 CYS A O 1
ATOM 929 N N . TYR A 1 112 ? 9.563 7.333 -5.984 1.00 91.81 112 TYR A N 1
ATOM 930 C CA . TYR A 1 112 ? 9.797 6.033 -5.347 1.00 91.81 112 TYR A CA 1
ATOM 931 C C . TYR A 1 112 ? 10.314 4.961 -6.314 1.00 91.81 112 TYR A C 1
ATOM 933 O O . TYR A 1 112 ? 10.498 3.815 -5.906 1.00 91.81 112 TYR A O 1
ATOM 941 N N . HIS A 1 113 ? 10.531 5.315 -7.582 1.00 87.88 113 HIS A N 1
ATOM 942 C CA . HIS A 1 113 ? 10.966 4.401 -8.631 1.00 87.88 113 HIS A CA 1
ATOM 943 C C . HIS A 1 113 ? 12.261 3.668 -8.255 1.00 87.88 113 HIS A C 1
ATOM 945 O O . HIS A 1 113 ? 13.233 4.272 -7.797 1.00 87.88 113 HIS A O 1
ATOM 951 N N . ILE A 1 114 ? 12.293 2.354 -8.483 1.00 83.00 114 ILE A N 1
ATOM 952 C CA . ILE A 1 114 ? 13.467 1.527 -8.210 1.00 8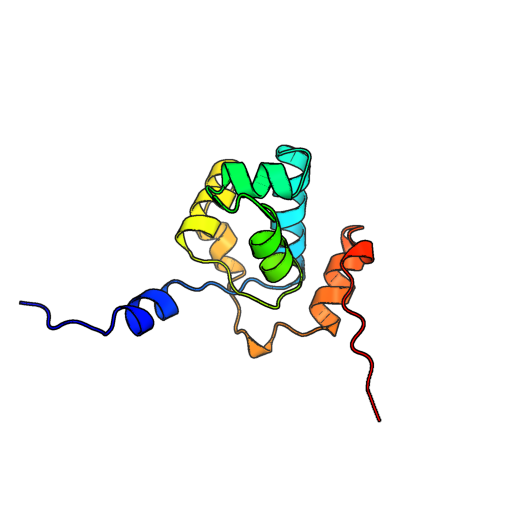3.00 114 ILE A CA 1
ATOM 953 C C . ILE A 1 114 ? 14.361 1.528 -9.450 1.00 83.00 114 ILE A C 1
ATOM 955 O O . ILE A 1 114 ? 14.042 0.906 -10.467 1.00 83.00 114 ILE A O 1
ATOM 959 N N . ALA A 1 115 ? 15.516 2.183 -9.361 1.00 75.94 115 ALA A N 1
ATOM 960 C CA . ALA A 1 115 ? 16.587 2.008 -10.333 1.00 75.94 115 ALA A CA 1
ATOM 961 C C . ALA A 1 115 ? 17.363 0.727 -9.991 1.00 75.94 115 ALA A C 1
ATOM 963 O O . ALA A 1 115 ? 18.231 0.729 -9.121 1.00 75.94 115 ALA A O 1
ATOM 964 N N . ARG A 1 116 ? 17.064 -0.391 -10.664 1.00 63.41 116 ARG A N 1
ATOM 965 C CA . ARG A 1 116 ? 17.985 -1.535 -10.641 1.00 63.41 116 ARG A CA 1
ATOM 966 C C . ARG A 1 116 ? 19.165 -1.194 -11.543 1.00 63.41 116 ARG A C 1
ATOM 968 O O . ARG A 1 116 ? 19.084 -1.368 -12.756 1.00 63.41 116 ARG A O 1
ATOM 975 N N . LEU A 1 117 ? 20.248 -0.690 -10.954 1.00 53.06 117 LEU A N 1
ATOM 976 C CA . LEU A 1 117 ? 21.542 -0.660 -11.626 1.00 53.06 117 LEU A CA 1
ATOM 977 C C . LEU A 1 117 ? 21.900 -2.110 -11.964 1.00 53.06 117 LEU A C 1
ATOM 979 O O . LEU A 1 117 ? 22.168 -2.919 -11.078 1.00 53.06 117 LEU A O 1
ATOM 983 N N . ARG A 1 118 ? 21.854 -2.457 -13.252 1.00 48.22 118 ARG A N 1
ATOM 984 C CA . ARG A 1 118 ? 22.541 -3.648 -13.747 1.00 48.22 118 ARG A CA 1
ATOM 985 C C . ARG A 1 118 ? 24.030 -3.354 -13.610 1.00 48.22 118 ARG A C 1
ATOM 987 O O . ARG A 1 118 ? 24.603 -2.725 -14.492 1.00 48.22 118 ARG A O 1
ATOM 994 N N . ILE A 1 119 ? 24.628 -3.764 -12.495 1.00 45.88 119 ILE A N 1
ATOM 995 C CA . ILE A 1 119 ? 26.073 -3.972 -12.456 1.00 45.88 119 ILE A CA 1
ATOM 996 C C . ILE A 1 119 ? 26.304 -5.133 -13.429 1.00 45.88 119 ILE A C 1
ATOM 998 O O . ILE A 1 119 ? 25.853 -6.251 -13.176 1.00 45.88 119 ILE A O 1
ATOM 1002 N N . ARG A 1 120 ? 26.812 -4.791 -14.615 1.00 42.12 120 ARG A N 1
ATOM 1003 C CA . ARG A 1 120 ? 27.300 -5.742 -15.613 1.00 42.12 120 ARG A CA 1
ATOM 1004 C C . ARG A 1 120 ? 28.680 -6.221 -15.205 1.00 42.12 120 ARG A C 1
ATOM 1006 O O . ARG A 1 120 ? 29.435 -5.375 -14.678 1.00 42.12 120 ARG A O 1
#

Sequence (120 aa):
MYYGRPFRAYNQDRRVWLESTFRVELIKDGIEKAGSINRLARELGYRSRIHPGWSIRQILVGEQPFPFEKLLKLSDYLGFPIEDVMRYRTDPVRITASSTNDALRKHGLWCYHIARLRIR

Radius of gyration: 15.12 Å; chains: 1; bounding box: 41×44×37 Å